Protein AF-A0A521K8D8-F1 (afdb_monomer_lite)

Secondary structure (DSSP, 8-state):
--SS-HHHHHHHHHHHHHHHHHHHHHHTT--HHHHHHHHHHHHHHHHHHHHHHHTT-S-HHHHTT--THHHHHHHHHHHHHHHHHHHHTT--HHHHHHHHHHHHHHHHH--

Sequence (111 aa):
MMILSDTFKEWVTKQEARIWQTLKKERGETSHLLAYTAKLGEEVGELSEQVLARLGYQRESKIMAKGDDELGDECADVILVSLFLAEAAGVDIEKAMIRKMEKLEIRNRES

Radius of gyration: 17.44 Å; chains: 1; bounding box: 42×43×40 Å

Structure (mmCIF, N/CA/C/O backbone):
data_AF-A0A521K8D8-F1
#
_entry.id   AF-A0A521K8D8-F1
#
loop_
_atom_site.group_PDB
_atom_site.id
_atom_site.type_symbol
_atom_site.label_atom_id
_atom_site.label_alt_id
_atom_site.label_comp_id
_atom_site.label_asym_id
_atom_site.label_entity_id
_atom_site.label_seq_id
_atom_site.pdbx_PDB_ins_code
_atom_site.Cartn_x
_atom_site.Cartn_y
_atom_site.Cartn_z
_atom_site.occupancy
_atom_site.B_iso_or_equiv
_atom_site.auth_seq_id
_atom_site.auth_comp_id
_atom_site.auth_asym_id
_atom_site.auth_atom_id
_atom_site.pdbx_PDB_model_num
ATOM 1 N N . MET A 1 1 ? -17.451 7.565 -3.739 1.00 71.38 1 MET A N 1
ATOM 2 C CA . MET A 1 1 ? -16.586 6.814 -4.670 1.00 71.38 1 MET A CA 1
ATOM 3 C C . MET A 1 1 ? -15.980 5.671 -3.887 1.00 71.38 1 MET A C 1
ATOM 5 O O . MET A 1 1 ? -15.495 5.947 -2.799 1.00 71.38 1 MET A O 1
ATOM 9 N N . MET A 1 2 ? -16.066 4.440 -4.389 1.00 79.62 2 MET A N 1
ATOM 10 C CA . MET A 1 2 ? -15.339 3.310 -3.807 1.00 79.62 2 MET A CA 1
ATOM 11 C C . MET A 1 2 ? -14.097 3.045 -4.657 1.00 79.62 2 MET A C 1
ATOM 13 O O . MET A 1 2 ? -14.206 3.009 -5.881 1.00 79.62 2 MET A O 1
ATOM 17 N N . ILE A 1 3 ? -12.935 2.932 -4.019 1.00 86.38 3 ILE A N 1
ATOM 18 C CA . ILE A 1 3 ? -11.637 2.687 -4.665 1.00 86.38 3 ILE A CA 1
ATOM 19 C C . ILE A 1 3 ? -11.303 1.195 -4.620 1.00 86.38 3 ILE A C 1
ATOM 21 O O . ILE A 1 3 ? -10.797 0.647 -5.594 1.00 86.38 3 ILE A O 1
ATOM 25 N N . LEU A 1 4 ? -11.602 0.534 -3.500 1.00 89.12 4 LEU A N 1
ATOM 26 C CA . LEU A 1 4 ? -11.323 -0.885 -3.288 1.00 89.12 4 LEU A CA 1
ATOM 27 C C . LEU A 1 4 ? -12.639 -1.651 -3.167 1.00 89.12 4 LEU A C 1
ATOM 29 O O . LEU A 1 4 ? -13.556 -1.216 -2.469 1.00 89.12 4 LEU A O 1
ATOM 33 N N . SER A 1 5 ? -12.734 -2.808 -3.825 1.00 92.50 5 SER A N 1
ATOM 34 C CA . SER A 1 5 ? -13.910 -3.670 -3.680 1.00 92.50 5 SER A CA 1
ATOM 35 C C . SER A 1 5 ? -13.995 -4.233 -2.260 1.00 92.50 5 SER A C 1
ATOM 37 O O . SER A 1 5 ? -12.975 -4.473 -1.609 1.00 92.50 5 SER A O 1
ATOM 39 N N . ASP A 1 6 ? -15.213 -4.478 -1.777 1.00 91.62 6 ASP A N 1
ATOM 40 C CA . ASP A 1 6 ? -15.416 -5.046 -0.438 1.00 91.62 6 ASP A CA 1
ATOM 41 C C . ASP A 1 6 ? -14.772 -6.431 -0.308 1.00 91.62 6 ASP A C 1
ATOM 43 O O . ASP A 1 6 ? -14.112 -6.716 0.688 1.00 91.62 6 ASP A O 1
ATOM 47 N N . THR A 1 7 ? -14.838 -7.245 -1.366 1.00 93.19 7 THR A N 1
ATOM 48 C CA . THR A 1 7 ? -14.154 -8.544 -1.428 1.00 93.19 7 THR A CA 1
ATOM 49 C C . THR A 1 7 ? -12.642 -8.414 -1.251 1.00 93.19 7 THR A C 1
ATOM 51 O O . THR A 1 7 ? -12.034 -9.225 -0.553 1.00 93.19 7 THR A O 1
ATOM 54 N N . PHE A 1 8 ? -12.022 -7.403 -1.865 1.00 93.06 8 PHE A N 1
ATOM 55 C CA . PHE A 1 8 ? -10.584 -7.194 -1.737 1.00 93.06 8 PHE A CA 1
ATOM 56 C C . PHE A 1 8 ? -10.207 -6.698 -0.339 1.00 93.06 8 PHE A C 1
ATOM 58 O O . PHE A 1 8 ? -9.262 -7.215 0.248 1.00 93.06 8 PHE A O 1
ATOM 65 N N . LYS A 1 9 ? -10.984 -5.774 0.240 1.00 92.44 9 LYS A N 1
ATOM 66 C CA . LYS A 1 9 ? -10.781 -5.307 1.622 1.00 92.44 9 LYS A CA 1
ATOM 67 C C . LYS A 1 9 ? -10.869 -6.458 2.624 1.00 92.44 9 LYS A C 1
ATOM 69 O O . LYS A 1 9 ? -9.967 -6.635 3.434 1.00 92.44 9 LYS A O 1
ATOM 74 N N . GLU A 1 10 ? -11.893 -7.303 2.505 1.00 94.12 10 GLU A N 1
ATOM 75 C CA . GLU A 1 10 ? -12.005 -8.507 3.333 1.00 94.12 10 GLU A CA 1
ATOM 76 C C . GLU A 1 10 ? -10.811 -9.450 3.173 1.00 94.12 10 GLU A C 1
ATOM 78 O O . GLU A 1 10 ? -10.377 -10.076 4.142 1.00 94.12 10 GLU A O 1
ATOM 83 N N . TRP A 1 11 ? -10.303 -9.601 1.948 1.00 96.12 11 TRP A N 1
ATOM 84 C CA . TRP A 1 11 ? -9.128 -10.422 1.696 1.00 96.12 11 TRP A CA 1
ATOM 85 C C . TRP A 1 11 ? -7.887 -9.837 2.376 1.00 96.12 11 TRP A C 1
ATOM 87 O O . TRP A 1 11 ? -7.180 -10.593 3.040 1.00 96.12 11 TRP A O 1
ATOM 97 N N . VAL A 1 12 ? -7.667 -8.518 2.295 1.00 94.88 12 VAL A N 1
ATOM 98 C CA . VAL A 1 12 ? -6.548 -7.826 2.959 1.00 94.88 12 VAL A CA 1
ATOM 99 C C . VAL A 1 12 ? -6.593 -8.068 4.466 1.00 94.88 12 VAL A C 1
ATOM 101 O O . VAL A 1 12 ? -5.625 -8.591 5.009 1.00 94.88 12 VAL A O 1
ATOM 104 N N . THR A 1 13 ? -7.730 -7.810 5.121 1.00 93.12 13 THR A N 1
ATOM 105 C CA . THR A 1 13 ? -7.899 -8.051 6.565 1.00 93.12 13 THR A CA 1
ATOM 106 C C . THR A 1 13 ? -7.633 -9.516 6.936 1.00 93.12 13 THR A C 1
ATOM 108 O O . THR A 1 13 ? -6.969 -9.809 7.930 1.00 93.12 13 THR A O 1
ATOM 111 N N . LYS A 1 14 ? -8.115 -10.475 6.130 1.00 94.12 14 LYS A N 1
ATOM 112 C CA . LYS A 1 14 ? -7.885 -11.911 6.379 1.00 94.12 14 LYS A CA 1
ATOM 113 C C . LYS A 1 14 ? -6.414 -12.305 6.211 1.00 94.12 14 LYS A C 1
ATOM 115 O O . LYS A 1 14 ? -5.921 -13.117 6.997 1.00 94.12 14 LYS A O 1
ATOM 120 N N . GLN A 1 15 ? -5.723 -11.785 5.195 1.00 93.06 15 GLN A N 1
ATOM 121 C CA . GLN A 1 15 ? -4.308 -12.099 4.972 1.00 93.06 15 GLN A CA 1
ATOM 122 C C . GLN A 1 15 ? -3.412 -11.469 6.026 1.00 93.06 15 GLN A C 1
ATOM 124 O O . GLN A 1 15 ? -2.553 -12.160 6.564 1.00 93.06 15 GLN A O 1
ATOM 129 N N . GLU A 1 16 ? -3.650 -10.204 6.354 1.00 92.06 16 GLU A N 1
ATOM 130 C CA . GLU A 1 16 ? -2.945 -9.473 7.403 1.00 92.06 16 GLU A CA 1
ATOM 131 C C . GLU A 1 16 ? -2.975 -10.270 8.716 1.00 92.06 16 GLU A C 1
ATOM 133 O O . GLU A 1 16 ? -1.926 -10.645 9.248 1.00 92.06 16 GLU A O 1
ATOM 138 N N . ALA A 1 17 ? -4.170 -10.694 9.142 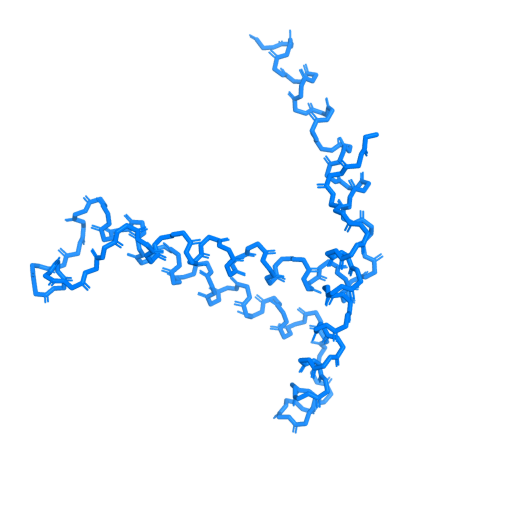1.00 89.31 17 ALA A N 1
ATOM 139 C CA . ALA A 1 17 ? -4.334 -11.477 10.358 1.00 89.31 17 ALA A CA 1
ATOM 140 C C . ALA A 1 17 ? -3.568 -12.810 10.301 1.00 89.31 17 ALA A C 1
ATOM 142 O O . ALA A 1 17 ? -2.986 -13.246 11.295 1.00 89.31 17 ALA A O 1
ATOM 143 N N . ARG A 1 18 ? -3.542 -13.479 9.141 1.00 89.25 18 ARG A N 1
ATOM 144 C CA . ARG A 1 18 ? -2.825 -14.750 8.951 1.00 89.25 18 ARG A CA 1
ATOM 145 C C . ARG A 1 18 ? -1.306 -14.569 8.996 1.00 89.25 18 ARG A C 1
ATOM 147 O O . ARG A 1 18 ? -0.614 -15.361 9.642 1.00 89.25 18 ARG A O 1
ATOM 154 N N . ILE A 1 19 ? -0.795 -13.557 8.303 1.00 86.25 19 ILE A N 1
ATOM 155 C CA . ILE A 1 19 ? 0.633 -13.230 8.250 1.00 86.25 19 ILE A CA 1
ATOM 156 C C . ILE A 1 19 ? 1.110 -12.852 9.649 1.00 86.25 19 ILE A C 1
ATOM 158 O O . ILE A 1 19 ? 2.121 -13.379 10.119 1.00 86.25 19 ILE A O 1
ATOM 162 N N . TRP A 1 20 ? 0.328 -12.053 10.374 1.00 83.62 20 TRP A N 1
ATOM 163 C CA . TRP A 1 20 ? 0.662 -11.657 11.733 1.00 83.62 20 TRP A CA 1
ATOM 164 C C . TRP A 1 20 ? 0.823 -12.828 12.695 1.00 83.62 20 TRP A C 1
ATOM 166 O O . TRP A 1 20 ? 1.776 -12.875 13.473 1.00 83.62 20 TRP A O 1
ATOM 176 N N . GLN A 1 21 ? -0.071 -13.817 12.625 1.00 83.69 21 GLN A N 1
ATOM 177 C CA . GLN A 1 21 ? 0.036 -15.016 13.462 1.00 83.69 21 GLN A CA 1
ATOM 178 C C . GLN A 1 21 ? 1.336 -15.790 13.216 1.00 83.69 21 GLN A C 1
ATOM 180 O O . GLN A 1 21 ? 1.804 -16.505 14.104 1.00 83.69 21 GLN A O 1
ATOM 185 N N . THR A 1 22 ? 1.921 -15.652 12.026 1.00 81.81 22 THR A N 1
ATOM 186 C CA . THR A 1 22 ? 3.219 -16.240 11.678 1.00 81.81 22 THR A CA 1
ATOM 187 C C . THR A 1 22 ? 4.354 -15.364 12.206 1.00 81.81 22 THR A C 1
ATOM 189 O O . THR A 1 22 ? 5.179 -15.836 12.986 1.00 81.81 22 THR A O 1
ATOM 192 N N . LEU A 1 23 ? 4.328 -14.063 11.906 1.00 75.56 23 LEU A N 1
ATOM 193 C CA . LEU A 1 23 ? 5.358 -13.110 12.333 1.00 75.56 23 LEU A CA 1
ATOM 194 C C . LEU A 1 23 ? 5.487 -13.005 13.856 1.00 75.56 23 LEU A C 1
ATOM 196 O O . LEU A 1 23 ? 6.600 -12.931 14.370 1.00 75.56 23 LEU A O 1
ATOM 200 N N . LYS A 1 24 ? 4.377 -13.058 14.600 1.00 77.62 24 LYS A N 1
ATOM 201 C CA . LYS A 1 24 ? 4.386 -13.048 16.070 1.00 77.62 24 LYS A CA 1
ATOM 202 C C . LYS A 1 24 ? 5.127 -14.255 16.656 1.00 77.62 24 LYS A C 1
ATOM 204 O O . LYS A 1 24 ? 5.772 -14.135 17.696 1.00 77.62 24 LYS A O 1
ATOM 209 N N . LYS A 1 25 ? 5.057 -15.419 16.000 1.00 74.56 25 LYS A N 1
ATOM 210 C CA . LYS A 1 25 ? 5.790 -16.622 16.431 1.00 74.56 25 LYS A CA 1
ATOM 211 C C . LYS A 1 25 ? 7.292 -16.489 16.195 1.00 74.56 25 LYS A C 1
ATOM 213 O O . LYS A 1 25 ? 8.068 -16.984 17.002 1.00 74.56 25 LYS A O 1
ATOM 218 N N . GLU A 1 26 ? 7.686 -15.822 15.115 1.00 72.44 26 GLU A N 1
ATOM 219 C CA . GLU A 1 26 ? 9.088 -15.667 14.714 1.00 72.44 26 GLU A CA 1
ATOM 220 C C . GLU A 1 26 ? 9.788 -14.495 15.414 1.00 72.44 26 GLU A C 1
ATOM 222 O O . GLU A 1 26 ? 10.961 -14.596 15.765 1.00 72.44 26 GLU A O 1
ATOM 227 N N . ARG A 1 27 ? 9.078 -13.380 15.630 1.00 69.56 27 ARG A N 1
ATOM 228 C CA . ARG A 1 27 ? 9.643 -12.104 16.109 1.00 69.56 27 ARG A CA 1
ATOM 229 C C . ARG A 1 27 ? 9.226 -11.719 17.537 1.00 69.56 27 ARG A C 1
ATOM 231 O O . ARG A 1 27 ? 9.596 -10.641 18.005 1.00 69.56 27 ARG A O 1
ATOM 238 N N . GLY A 1 28 ? 8.473 -12.567 18.241 1.00 68.56 28 GLY A N 1
ATOM 239 C CA . GLY A 1 28 ? 8.037 -12.319 19.622 1.00 68.56 28 GLY A CA 1
ATOM 240 C C . GLY A 1 28 ? 7.080 -11.125 19.749 1.00 68.56 28 GLY A C 1
ATOM 241 O O . GLY A 1 28 ? 6.248 -10.894 18.876 1.00 68.56 28 GLY A O 1
ATOM 242 N N . GLU A 1 29 ? 7.191 -10.339 20.826 1.00 64.94 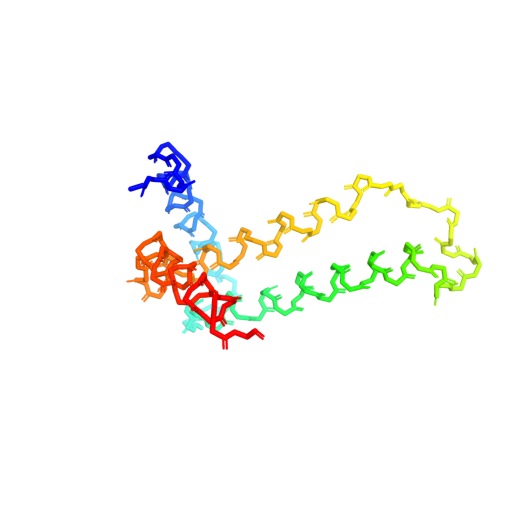29 GLU A N 1
ATOM 243 C CA . GLU A 1 29 ? 6.357 -9.140 21.061 1.00 64.94 29 GLU A CA 1
ATOM 244 C C . GLU A 1 29 ? 6.790 -7.896 20.257 1.00 64.94 29 GLU A C 1
ATOM 246 O O . GLU A 1 29 ? 6.542 -6.758 20.658 1.00 64.94 29 GLU A O 1
ATOM 251 N N . THR A 1 30 ? 7.454 -8.076 19.113 1.00 69.81 30 THR A N 1
ATOM 252 C CA . THR A 1 30 ? 7.787 -6.944 18.237 1.00 69.81 30 THR A CA 1
ATOM 253 C C . THR A 1 30 ? 6.504 -6.2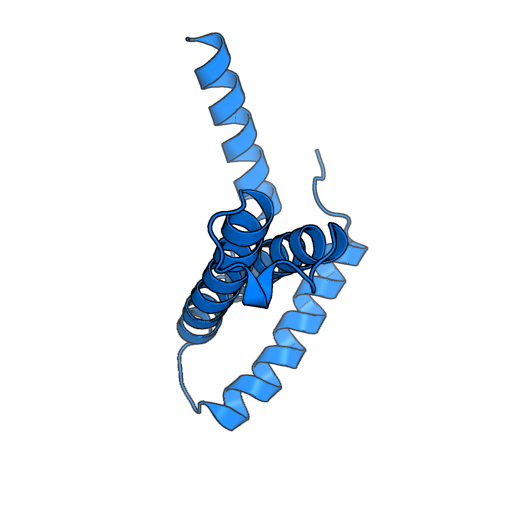31 17.800 1.00 69.81 30 THR A C 1
ATOM 255 O O . THR A 1 30 ? 5.518 -6.883 17.482 1.00 69.81 30 THR A O 1
ATOM 258 N N . SER A 1 31 ? 6.493 -4.893 17.771 1.00 82.06 31 SER A N 1
ATOM 259 C CA . SER A 1 31 ? 5.316 -4.127 17.336 1.00 82.06 31 SER A CA 1
ATOM 260 C C . SER A 1 31 ? 4.901 -4.502 15.910 1.00 82.06 31 SER A C 1
ATOM 262 O O . SER A 1 31 ? 5.730 -4.533 15.000 1.00 82.06 31 SER A O 1
ATOM 264 N N . HIS A 1 32 ? 3.602 -4.726 15.716 1.00 83.44 32 HIS A N 1
ATOM 265 C CA . HIS A 1 32 ? 2.995 -5.073 14.432 1.00 83.44 32 HIS A CA 1
ATOM 266 C C . HIS A 1 32 ? 3.369 -4.075 13.323 1.00 83.44 32 HIS A C 1
ATOM 268 O O . HIS A 1 32 ? 3.762 -4.447 12.219 1.00 83.44 32 HIS A O 1
ATOM 274 N N . LEU A 1 33 ? 3.360 -2.789 13.680 1.00 89.81 33 LEU A N 1
ATOM 275 C CA . LEU A 1 33 ? 3.736 -1.685 12.803 1.00 89.81 33 LEU A CA 1
ATOM 276 C C . LEU A 1 33 ? 5.215 -1.722 12.427 1.00 89.81 33 LEU A C 1
ATOM 278 O O . LEU A 1 33 ? 5.565 -1.415 11.291 1.00 89.81 33 LEU A O 1
ATOM 282 N N . LEU A 1 34 ? 6.088 -2.108 13.361 1.00 90.75 34 LEU A N 1
ATOM 283 C CA . LEU A 1 34 ? 7.524 -2.188 13.101 1.00 90.75 34 LEU A CA 1
ATOM 284 C C . LEU A 1 34 ? 7.835 -3.300 12.095 1.00 90.75 34 LEU A C 1
ATOM 286 O O . LEU A 1 34 ? 8.657 -3.099 11.205 1.00 90.75 34 LEU A O 1
ATOM 290 N N . ALA A 1 35 ? 7.157 -4.446 12.211 1.00 89.81 35 ALA A N 1
ATOM 291 C CA . ALA A 1 35 ? 7.327 -5.557 11.282 1.00 89.81 35 ALA A CA 1
ATOM 292 C C . ALA A 1 35 ? 6.936 -5.161 9.850 1.00 89.81 35 ALA A C 1
ATOM 294 O O . ALA A 1 35 ? 7.746 -5.322 8.938 1.00 89.81 35 ALA A O 1
ATOM 295 N N . TYR A 1 36 ? 5.752 -4.570 9.660 1.00 92.81 36 TYR A N 1
ATOM 296 C CA . TYR A 1 36 ? 5.326 -4.113 8.335 1.00 92.81 36 TYR A CA 1
ATOM 297 C C . TYR A 1 36 ? 6.139 -2.928 7.814 1.00 92.81 36 TYR A C 1
ATOM 299 O O . TYR A 1 36 ? 6.383 -2.852 6.619 1.00 92.81 36 TYR A O 1
ATOM 307 N N . THR A 1 37 ? 6.619 -2.034 8.682 1.00 94.62 37 THR A N 1
ATOM 308 C CA . THR A 1 37 ? 7.510 -0.938 8.261 1.00 94.62 37 THR A CA 1
ATOM 309 C C . THR A 1 37 ? 8.841 -1.478 7.738 1.00 94.62 37 THR A C 1
ATOM 311 O O . THR A 1 37 ? 9.327 -1.013 6.711 1.00 94.62 37 THR A O 1
ATOM 314 N N . ALA A 1 38 ? 9.424 -2.472 8.415 1.00 92.81 38 ALA A N 1
ATOM 315 C CA . ALA A 1 38 ? 10.640 -3.125 7.941 1.00 92.81 38 ALA A CA 1
ATOM 316 C C . ALA A 1 38 ? 10.396 -3.846 6.608 1.00 92.81 38 ALA A C 1
ATOM 318 O O . ALA A 1 38 ? 11.152 -3.634 5.664 1.00 92.81 38 ALA A O 1
ATOM 319 N N . LYS A 1 39 ? 9.302 -4.615 6.511 1.00 93.00 39 LYS A N 1
ATOM 320 C CA . LYS A 1 39 ? 8.937 -5.333 5.284 1.00 93.00 39 LYS A CA 1
ATOM 321 C C . LYS A 1 39 ? 8.683 -4.382 4.113 1.00 93.00 39 LYS A C 1
ATOM 323 O O . LYS A 1 39 ? 9.167 -4.628 3.022 1.00 93.00 39 LYS A O 1
ATOM 328 N N . LEU A 1 40 ? 8.026 -3.247 4.353 1.00 97.06 40 LEU A N 1
ATOM 329 C CA . LEU A 1 40 ? 7.823 -2.214 3.335 1.00 97.06 40 LEU A CA 1
ATOM 330 C C . LEU A 1 40 ? 9.155 -1.675 2.796 1.00 97.06 40 LEU A C 1
ATOM 332 O O . LEU A 1 40 ? 9.273 -1.403 1.606 1.00 97.06 40 LEU A O 1
ATOM 336 N N . GLY A 1 41 ? 10.159 -1.522 3.664 1.00 97.44 41 GLY A N 1
ATOM 337 C CA . GLY A 1 41 ? 11.505 -1.133 3.249 1.00 97.44 41 GLY A CA 1
ATOM 338 C C . GLY A 1 41 ? 12.183 -2.169 2.347 1.00 97.44 41 GLY A C 1
ATOM 339 O O . GLY A 1 41 ? 12.885 -1.775 1.419 1.00 97.44 41 GLY A O 1
ATOM 340 N N . GLU A 1 42 ? 11.954 -3.463 2.598 1.00 96.88 42 GLU A N 1
ATOM 341 C CA . GLU A 1 42 ? 12.428 -4.557 1.738 1.00 96.88 42 GLU A CA 1
ATOM 342 C C . GLU A 1 42 ? 11.782 -4.465 0.344 1.00 96.88 42 GLU A C 1
ATOM 344 O O . GLU A 1 42 ? 12.516 -4.314 -0.630 1.00 96.88 42 GLU A O 1
ATOM 349 N N . GLU A 1 43 ? 10.444 -4.407 0.252 1.00 97.88 43 GLU A N 1
ATOM 350 C CA . GLU A 1 43 ? 9.740 -4.371 -1.050 1.00 97.88 43 GLU A CA 1
ATOM 351 C C . GLU A 1 43 ? 10.104 -3.134 -1.882 1.00 97.88 43 GLU A C 1
ATOM 353 O O . GLU A 1 43 ? 10.264 -3.191 -3.097 1.00 97.88 43 GLU A O 1
ATOM 358 N N . VAL A 1 44 ? 10.283 -1.974 -1.238 1.00 98.12 44 VAL A N 1
ATOM 359 C CA . VAL A 1 44 ? 10.728 -0.761 -1.946 1.00 98.12 44 VAL A CA 1
ATOM 360 C C . VAL A 1 44 ? 12.147 -0.933 -2.499 1.00 98.12 44 VAL A C 1
ATOM 362 O O . VAL A 1 44 ? 12.469 -0.380 -3.556 1.00 98.12 44 VAL A O 1
ATOM 365 N N . GLY A 1 45 ? 13.005 -1.682 -1.803 1.00 95.75 45 GLY A N 1
ATOM 366 C CA . GLY A 1 45 ? 14.342 -2.034 -2.271 1.00 95.75 45 GLY A CA 1
ATOM 367 C C . GLY A 1 45 ? 14.304 -2.948 -3.496 1.00 95.75 45 GLY A C 1
ATOM 368 O O . GLY A 1 45 ? 14.995 -2.665 -4.477 1.00 95.75 45 GLY A O 1
ATOM 369 N N . GLU A 1 46 ? 13.466 -3.983 -3.463 1.00 93.94 46 GLU A N 1
ATOM 370 C CA . GLU A 1 46 ? 13.273 -4.931 -4.569 1.00 93.94 46 GLU A CA 1
ATOM 371 C C . GLU A 1 46 ? 12.675 -4.231 -5.804 1.00 93.94 46 GLU A C 1
ATOM 373 O O . GLU A 1 46 ? 13.254 -4.291 -6.897 1.00 93.94 46 GLU A O 1
ATOM 378 N N . LEU A 1 47 ? 11.649 -3.393 -5.613 1.00 95.06 47 LEU A N 1
ATOM 379 C CA . LEU A 1 47 ? 11.115 -2.511 -6.656 1.00 95.06 47 LEU A CA 1
ATOM 380 C C . LEU A 1 47 ? 12.192 -1.586 -7.244 1.00 95.06 47 LEU A C 1
ATOM 382 O O . LEU A 1 47 ? 12.293 -1.425 -8.464 1.00 95.06 47 LEU A O 1
ATOM 386 N N . SER A 1 48 ? 13.022 -0.978 -6.393 1.00 93.62 48 SER A N 1
ATOM 387 C CA . SER A 1 48 ? 14.118 -0.112 -6.845 1.00 93.62 48 SER A CA 1
ATOM 388 C C . SER A 1 48 ? 15.129 -0.879 -7.701 1.00 93.62 48 SER A C 1
ATOM 390 O O . SER A 1 48 ? 15.624 -0.340 -8.695 1.00 93.62 48 SER A O 1
ATOM 392 N N . GLU A 1 49 ? 15.416 -2.141 -7.366 1.00 89.56 49 GLU A N 1
ATOM 393 C CA . GLU A 1 49 ? 16.284 -2.999 -8.176 1.00 89.56 49 GLU A CA 1
ATOM 394 C C . GLU A 1 49 ? 15.702 -3.227 -9.580 1.00 89.56 49 GLU A C 1
ATOM 396 O O . GLU A 1 49 ? 16.459 -3.124 -10.555 1.00 89.56 49 GLU A O 1
ATOM 401 N N . GLN A 1 50 ? 14.386 -3.451 -9.709 1.00 88.56 50 GLN A N 1
ATOM 402 C CA . GLN A 1 50 ? 13.743 -3.630 -11.023 1.00 88.56 50 GLN A CA 1
ATOM 403 C C . GLN A 1 50 ? 13.681 -2.342 -11.835 1.00 88.56 50 GLN A C 1
ATOM 405 O O . GLN A 1 50 ? 13.909 -2.362 -13.046 1.00 88.56 50 GLN A O 1
ATOM 410 N N . VAL A 1 51 ? 13.441 -1.197 -11.192 1.00 89.50 51 VAL A N 1
ATOM 411 C CA . VAL A 1 51 ? 13.503 0.103 -11.876 1.00 89.50 51 VAL A CA 1
ATOM 412 C C . VAL A 1 51 ? 14.904 0.335 -12.448 1.00 89.50 51 VAL A C 1
ATOM 414 O O . VAL A 1 51 ? 15.042 0.696 -13.617 1.00 89.50 51 VAL A O 1
ATOM 417 N N . LEU A 1 52 ? 15.958 0.077 -11.666 1.00 87.69 52 LEU A N 1
ATOM 418 C CA . LEU A 1 52 ? 17.341 0.200 -12.140 1.00 87.69 52 LEU A CA 1
ATOM 419 C C . LEU A 1 52 ? 17.668 -0.793 -13.261 1.00 87.69 52 LEU A C 1
ATOM 421 O O . LEU A 1 52 ? 18.384 -0.429 -14.197 1.00 87.69 52 LEU A O 1
ATOM 425 N N . ALA A 1 53 ? 17.139 -2.019 -13.190 1.00 83.19 53 ALA A N 1
ATOM 426 C CA . ALA A 1 53 ? 17.258 -3.004 -14.264 1.00 83.19 53 ALA A CA 1
ATOM 427 C C . ALA A 1 53 ? 16.633 -2.481 -15.561 1.00 83.19 53 ALA A C 1
ATOM 429 O O . ALA A 1 53 ? 17.295 -2.465 -16.600 1.00 83.19 53 ALA A O 1
ATOM 430 N N . ARG A 1 54 ? 15.404 -1.960 -15.487 1.00 82.69 54 ARG A N 1
ATOM 431 C CA . ARG A 1 54 ? 14.678 -1.413 -16.641 1.00 82.69 54 ARG A CA 1
ATOM 432 C C . ARG A 1 54 ? 15.356 -0.194 -17.260 1.00 82.69 54 ARG A C 1
ATOM 434 O O . ARG A 1 54 ? 15.282 -0.002 -18.469 1.00 82.69 54 ARG A O 1
ATOM 441 N N . LEU A 1 55 ? 16.031 0.614 -16.448 1.00 83.62 55 LEU A N 1
ATOM 442 C CA . LEU A 1 55 ? 16.804 1.767 -16.913 1.00 83.62 55 LEU A CA 1
ATOM 443 C C . LEU A 1 55 ? 18.202 1.398 -17.445 1.00 83.62 55 LEU A C 1
ATOM 445 O O . LEU A 1 55 ? 18.937 2.282 -17.879 1.00 83.62 55 LEU A O 1
ATOM 449 N N . GLY A 1 56 ? 18.587 0.118 -17.420 1.00 78.06 56 GLY A N 1
ATOM 450 C CA . GLY A 1 56 ? 19.887 -0.339 -17.915 1.00 78.06 56 GLY A CA 1
ATOM 451 C C . GLY A 1 56 ? 21.069 0.025 -17.010 1.00 78.06 56 GLY A C 1
ATOM 452 O O . GLY A 1 56 ? 22.213 -0.024 -17.452 1.00 78.06 56 GLY A O 1
ATOM 453 N N . TYR A 1 57 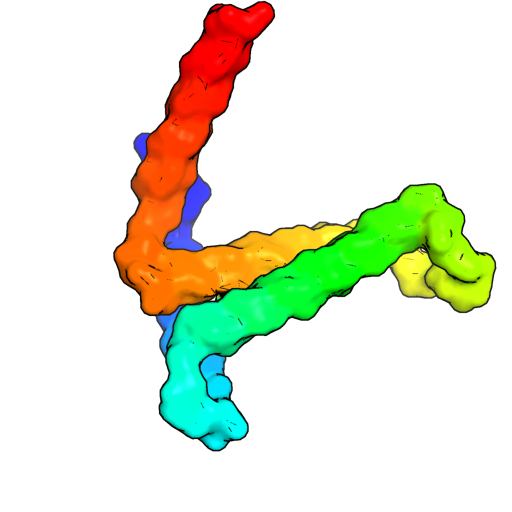? 20.825 0.371 -15.741 1.00 76.94 57 TYR A N 1
ATOM 454 C CA . TYR A 1 57 ? 21.872 0.717 -14.767 1.00 76.94 57 TYR A CA 1
ATOM 455 C C . TYR A 1 57 ? 22.436 -0.499 -14.011 1.00 76.94 57 TYR A C 1
ATOM 457 O O . TYR A 1 57 ? 23.200 -0.344 -13.056 1.00 76.94 57 TYR A O 1
ATOM 465 N N . GLN A 1 58 ? 22.086 -1.720 -14.423 1.00 67.19 58 GLN A N 1
ATOM 466 C CA . GLN A 1 58 ? 22.673 -2.942 -13.878 1.00 67.19 58 GLN A CA 1
ATOM 467 C C . GLN A 1 58 ? 23.912 -3.391 -14.665 1.00 67.19 58 GLN A C 1
ATOM 469 O O . GLN A 1 58 ? 24.074 -3.092 -15.844 1.00 67.19 58 GLN A O 1
ATOM 474 N N . ARG A 1 59 ? 24.805 -4.141 -14.005 1.00 62.16 59 ARG A N 1
ATOM 475 C CA . ARG A 1 59 ? 25.953 -4.779 -14.674 1.00 62.16 59 ARG A CA 1
ATOM 476 C C . ARG A 1 59 ? 25.448 -5.741 -15.754 1.00 62.16 59 ARG A C 1
ATOM 478 O O . ARG A 1 59 ? 24.499 -6.474 -15.494 1.00 62.16 59 ARG A O 1
ATOM 485 N N . GLU A 1 60 ? 26.125 -5.799 -16.903 1.00 60.88 60 GLU A N 1
ATOM 486 C CA . GLU A 1 60 ? 25.753 -6.635 -18.065 1.00 60.88 60 GLU A CA 1
ATOM 487 C C . GLU A 1 60 ? 25.437 -8.098 -17.709 1.00 60.88 60 GLU A C 1
ATOM 489 O O . GLU A 1 60 ? 24.538 -8.699 -18.292 1.00 60.88 60 GLU A O 1
ATOM 494 N N . SER A 1 61 ? 26.094 -8.654 -16.685 1.00 61.25 61 SER A N 1
ATOM 495 C CA . SER A 1 61 ? 25.839 -10.013 -16.192 1.00 61.25 61 SER A CA 1
ATOM 496 C C . SER A 1 61 ? 24.458 -10.235 -15.554 1.00 61.25 61 SER A C 1
ATOM 498 O O . SER A 1 61 ? 24.055 -11.386 -15.416 1.00 61.25 61 SER A O 1
ATOM 500 N N . LYS A 1 62 ? 23.729 -9.175 -15.171 1.00 57.22 62 LYS A N 1
ATOM 501 C CA . LYS A 1 62 ? 22.354 -9.240 -14.639 1.00 57.22 62 LYS A CA 1
ATOM 502 C C . LYS A 1 62 ? 21.268 -8.872 -15.667 1.00 57.22 62 LYS A C 1
ATOM 504 O O . LYS A 1 62 ? 20.106 -9.189 -15.445 1.00 57.22 62 LYS A O 1
ATOM 509 N N . ILE A 1 63 ? 21.629 -8.247 -16.794 1.00 56.34 63 ILE A N 1
ATOM 510 C CA . ILE A 1 63 ? 20.679 -7.763 -17.824 1.00 56.34 63 ILE A CA 1
ATOM 511 C C . ILE A 1 63 ? 19.972 -8.928 -18.544 1.00 56.34 63 ILE A C 1
ATOM 513 O O . ILE A 1 63 ? 18.857 -8.788 -19.030 1.00 56.34 63 ILE A O 1
ATOM 517 N N . MET A 1 64 ? 20.598 -10.106 -18.575 1.00 51.31 64 MET A N 1
ATOM 518 C CA . MET A 1 64 ? 20.142 -11.277 -19.335 1.00 51.31 64 MET A CA 1
ATOM 519 C C . MET A 1 64 ? 18.978 -12.065 -18.697 1.00 51.31 64 MET A C 1
ATOM 521 O O . MET A 1 64 ? 18.673 -13.149 -19.188 1.00 51.31 64 MET A O 1
ATOM 525 N N . ALA A 1 65 ? 18.344 -11.586 -17.616 1.00 53.31 65 ALA A N 1
ATOM 526 C CA . ALA A 1 65 ? 17.469 -12.442 -16.802 1.00 53.31 65 ALA A CA 1
ATOM 527 C C . ALA A 1 65 ? 16.061 -11.926 -16.456 1.00 53.31 65 ALA A C 1
ATOM 529 O O . ALA A 1 65 ? 15.320 -12.711 -15.878 1.00 53.31 65 ALA A O 1
ATOM 530 N N . LYS A 1 66 ? 15.660 -10.685 -16.765 1.00 53.22 66 LYS A N 1
ATOM 531 C CA . LYS A 1 66 ? 14.429 -10.118 -16.173 1.00 53.22 66 LYS A CA 1
ATOM 532 C C . LYS A 1 66 ? 13.517 -9.443 -17.200 1.00 53.22 66 LYS A C 1
ATOM 534 O O . LYS A 1 66 ? 13.953 -8.550 -17.925 1.00 53.22 66 LYS A O 1
ATOM 539 N N . GLY A 1 67 ? 12.274 -9.918 -17.288 1.00 56.09 67 GLY A N 1
ATOM 540 C CA . GLY A 1 67 ? 11.218 -9.384 -18.159 1.00 56.09 67 GLY A CA 1
ATOM 541 C C . GLY A 1 67 ? 10.349 -8.322 -17.469 1.00 56.09 67 GLY A C 1
ATOM 542 O O . GLY A 1 67 ? 10.464 -8.111 -16.266 1.00 56.09 67 GLY A O 1
ATOM 543 N N . ASP A 1 68 ? 9.462 -7.669 -18.231 1.00 59.59 68 ASP A N 1
ATOM 544 C CA . ASP A 1 68 ? 8.548 -6.613 -17.742 1.00 59.59 68 ASP A CA 1
ATOM 545 C C . ASP A 1 68 ? 7.600 -7.078 -16.616 1.00 59.59 68 ASP A C 1
ATOM 547 O O . ASP A 1 68 ? 7.150 -6.242 -15.831 1.00 59.59 68 ASP A O 1
ATOM 551 N N . ASP A 1 69 ? 7.343 -8.387 -16.508 1.00 67.75 69 ASP A N 1
ATOM 552 C CA . ASP A 1 69 ? 6.462 -8.983 -15.493 1.00 67.75 69 ASP A CA 1
ATOM 553 C C . ASP A 1 69 ? 6.966 -8.737 -14.059 1.00 67.75 69 ASP A C 1
ATOM 555 O O . ASP A 1 69 ? 6.171 -8.463 -13.164 1.00 67.75 69 ASP A O 1
ATOM 559 N N . GLU A 1 70 ? 8.285 -8.702 -13.841 1.00 81.38 70 GLU A N 1
ATOM 560 C CA . GLU A 1 70 ? 8.851 -8.558 -12.493 1.00 81.38 70 GLU A CA 1
ATOM 561 C C . GLU A 1 70 ? 8.640 -7.155 -11.912 1.00 81.38 70 GLU A C 1
ATOM 563 O O . GLU A 1 70 ? 8.419 -7.006 -10.720 1.00 81.38 70 GLU A O 1
ATOM 568 N N . LEU A 1 71 ? 8.640 -6.100 -12.734 1.00 89.00 71 LEU A N 1
ATOM 569 C CA . LEU A 1 71 ? 8.378 -4.746 -12.229 1.00 89.00 71 LEU A CA 1
ATOM 570 C C . LEU A 1 71 ? 6.939 -4.604 -11.711 1.00 89.00 71 LEU A C 1
ATOM 572 O O . LEU A 1 71 ? 6.696 -3.884 -10.741 1.00 89.00 71 LEU A O 1
ATOM 576 N N . GLY A 1 72 ? 5.993 -5.250 -12.398 1.00 91.31 72 GLY A N 1
ATOM 577 C CA . GLY A 1 72 ? 4.586 -5.267 -12.012 1.00 91.31 72 GLY A CA 1
ATOM 578 C C . GLY A 1 72 ? 4.369 -5.960 -10.670 1.00 91.31 72 GLY A C 1
ATOM 579 O O . GLY A 1 72 ? 3.657 -5.413 -9.825 1.00 91.31 72 GLY A O 1
ATOM 580 N N . ASP A 1 73 ? 5.030 -7.099 -10.468 1.00 93.88 73 ASP A N 1
ATOM 581 C CA . ASP A 1 73 ? 4.966 -7.870 -9.225 1.00 93.88 73 ASP A CA 1
ATOM 582 C C . ASP A 1 73 ? 5.515 -7.059 -8.041 1.00 93.88 73 ASP A C 1
ATOM 584 O O . ASP A 1 73 ? 4.799 -6.847 -7.064 1.00 93.88 73 ASP A O 1
ATOM 588 N N . GLU A 1 74 ? 6.692 -6.443 -8.179 1.00 95.56 74 GLU A N 1
ATOM 589 C CA . GLU A 1 74 ? 7.266 -5.618 -7.103 1.00 95.56 74 GLU A CA 1
ATOM 590 C C . GLU A 1 74 ? 6.425 -4.369 -6.788 1.00 95.56 74 GLU A C 1
ATOM 592 O O . GLU A 1 74 ? 6.335 -3.907 -5.647 1.00 95.56 74 GLU A O 1
ATOM 597 N N . CYS A 1 75 ? 5.768 -3.790 -7.801 1.00 96.19 75 CYS A N 1
ATOM 598 C CA . CYS A 1 75 ? 4.819 -2.701 -7.569 1.00 96.19 75 CYS A CA 1
ATOM 599 C C . CYS A 1 75 ? 3.618 -3.187 -6.751 1.00 96.19 75 CYS A C 1
ATOM 601 O O . CYS A 1 75 ? 3.143 -2.467 -5.865 1.00 96.19 75 CYS A O 1
ATOM 603 N N . ALA A 1 76 ? 3.110 -4.384 -7.053 1.00 96.06 76 ALA A N 1
ATOM 604 C CA . ALA A 1 76 ? 2.010 -4.982 -6.315 1.00 96.06 76 ALA A CA 1
ATOM 605 C C . ALA A 1 76 ? 2.419 -5.293 -4.869 1.00 96.06 76 ALA A C 1
ATOM 607 O O . ALA A 1 76 ? 1.646 -4.982 -3.960 1.00 96.06 76 ALA A O 1
ATOM 608 N N . ASP A 1 77 ? 3.632 -5.795 -4.640 1.00 96.62 77 ASP A N 1
ATOM 609 C CA . ASP A 1 77 ? 4.142 -6.109 -3.303 1.00 96.62 77 ASP A CA 1
ATOM 610 C C . ASP A 1 77 ? 4.258 -4.857 -2.425 1.00 96.62 77 ASP A C 1
ATOM 612 O O . ASP A 1 77 ? 3.716 -4.824 -1.313 1.00 96.62 77 ASP A O 1
ATOM 616 N N . VAL A 1 78 ? 4.812 -3.758 -2.952 1.00 98.12 78 VAL A N 1
ATOM 617 C CA . VAL A 1 78 ? 4.843 -2.464 -2.240 1.00 98.12 78 VAL A CA 1
ATOM 618 C C . VAL A 1 78 ? 3.435 -1.987 -1.871 1.00 98.12 78 VAL A C 1
ATOM 620 O O . VAL A 1 78 ? 3.204 -1.514 -0.749 1.00 98.12 78 VAL A O 1
ATOM 623 N N . ILE A 1 79 ? 2.472 -2.103 -2.791 1.00 97.25 79 ILE A N 1
ATOM 624 C CA . ILE A 1 79 ? 1.079 -1.705 -2.545 1.00 97.25 79 ILE A CA 1
ATOM 625 C C . ILE A 1 79 ? 0.446 -2.596 -1.472 1.00 97.25 79 ILE A C 1
ATOM 627 O O . ILE A 1 79 ? -0.175 -2.080 -0.542 1.00 97.25 79 ILE A O 1
ATOM 631 N N . LEU A 1 80 ? 0.611 -3.915 -1.564 1.00 96.44 80 LEU A N 1
ATOM 632 C CA . LEU A 1 80 ? 0.036 -4.874 -0.622 1.00 96.44 80 LEU A CA 1
ATOM 633 C C . LEU A 1 80 ? 0.588 -4.687 0.788 1.00 96.44 80 LEU A C 1
ATOM 635 O O . LEU A 1 80 ? -0.189 -4.598 1.739 1.00 96.44 80 LEU A O 1
ATOM 639 N N . VAL A 1 81 ? 1.903 -4.538 0.938 1.00 96.12 81 VAL A N 1
ATOM 640 C CA . VAL A 1 81 ? 2.512 -4.299 2.253 1.00 96.12 81 VAL A CA 1
ATOM 641 C C . VAL A 1 81 ? 2.086 -2.945 2.823 1.00 96.12 81 VAL A C 1
ATOM 643 O O . VAL A 1 81 ? 1.827 -2.838 4.023 1.00 96.12 81 VAL A O 1
ATOM 646 N N . SER A 1 82 ? 1.907 -1.926 1.977 1.00 97.00 82 SER A N 1
ATOM 647 C CA . SER A 1 82 ? 1.338 -0.639 2.402 1.00 97.00 82 SER A CA 1
ATOM 648 C C . SER A 1 82 ? -0.103 -0.778 2.908 1.00 97.00 82 SER A C 1
ATOM 650 O O . SER A 1 82 ? -0.475 -0.135 3.893 1.00 97.00 82 SER A O 1
ATOM 652 N N . LEU A 1 83 ? -0.915 -1.630 2.271 1.00 96.38 83 LEU A N 1
ATOM 653 C CA . LEU A 1 83 ? -2.280 -1.930 2.715 1.00 96.38 83 LEU A CA 1
ATOM 654 C C . LEU A 1 83 ? -2.288 -2.693 4.044 1.00 96.38 83 LEU A C 1
ATOM 656 O O . LEU A 1 83 ? -3.051 -2.326 4.935 1.00 96.38 83 LEU A O 1
ATOM 660 N N . PHE A 1 84 ? -1.414 -3.688 4.219 1.00 95.06 84 PHE A N 1
ATOM 661 C CA . PHE A 1 84 ? -1.279 -4.407 5.492 1.00 95.06 84 PHE A CA 1
ATOM 662 C C . PHE A 1 84 ? -0.830 -3.484 6.625 1.00 95.06 84 PHE A C 1
ATOM 664 O O . PHE A 1 84 ? -1.388 -3.535 7.718 1.00 95.06 84 PHE A O 1
ATOM 671 N N . LEU A 1 85 ? 0.115 -2.577 6.362 1.00 95.12 85 LEU A N 1
ATOM 672 C CA . LEU A 1 85 ? 0.532 -1.570 7.336 1.00 95.12 85 LEU A CA 1
ATOM 673 C C . LEU A 1 85 ? -0.625 -0.640 7.730 1.00 95.12 85 LEU A C 1
ATOM 675 O O . LEU A 1 85 ? -0.778 -0.319 8.909 1.00 95.12 85 LEU A O 1
ATOM 679 N N . ALA A 1 86 ? -1.435 -0.200 6.763 1.00 95.44 86 ALA A N 1
ATOM 680 C CA . ALA A 1 86 ? -2.596 0.645 7.031 1.00 95.44 86 ALA A CA 1
ATOM 681 C C . ALA A 1 86 ? -3.648 -0.084 7.883 1.00 95.44 86 ALA A C 1
ATOM 683 O O . ALA A 1 86 ? -4.140 0.491 8.856 1.00 95.44 86 ALA A O 1
ATOM 684 N N . GLU A 1 87 ? -3.933 -1.348 7.564 1.00 94.12 87 GLU A N 1
ATOM 685 C CA . GLU A 1 87 ? -4.846 -2.202 8.331 1.00 94.12 87 GLU A CA 1
ATOM 686 C C . GLU A 1 87 ? -4.337 -2.407 9.766 1.00 94.12 87 GLU A C 1
ATOM 688 O O . GLU A 1 87 ? -5.057 -2.130 10.727 1.00 94.12 87 GLU A O 1
ATOM 693 N N . ALA A 1 88 ? -3.059 -2.767 9.934 1.00 91.44 88 ALA A N 1
ATOM 694 C CA . ALA A 1 88 ? -2.425 -2.936 11.242 1.00 91.44 88 ALA A CA 1
ATOM 695 C C . ALA A 1 88 ? -2.417 -1.643 12.082 1.00 91.44 88 ALA A C 1
ATOM 697 O O . ALA A 1 88 ? -2.418 -1.693 13.314 1.00 91.44 88 ALA A O 1
ATOM 698 N N . ALA A 1 89 ? -2.417 -0.477 11.427 1.00 92.50 89 ALA A N 1
ATOM 699 C CA . ALA A 1 89 ? -2.514 0.836 12.060 1.00 92.50 89 ALA A CA 1
ATOM 700 C C . ALA A 1 89 ? -3.959 1.290 12.343 1.00 92.50 89 ALA A C 1
ATOM 702 O O . ALA A 1 89 ? -4.150 2.358 12.930 1.00 92.50 89 ALA A O 1
ATOM 703 N N . GLY A 1 90 ? -4.973 0.523 11.927 1.00 93.81 90 GLY A N 1
ATOM 704 C CA . GLY A 1 90 ? -6.383 0.906 12.041 1.00 93.81 90 GLY A CA 1
ATOM 705 C C . GLY A 1 90 ? -6.757 2.105 11.163 1.00 93.81 90 GLY A C 1
ATOM 706 O O . GLY A 1 90 ? -7.639 2.893 11.516 1.00 93.81 90 GLY A O 1
ATOM 707 N N . VAL A 1 91 ? -6.058 2.296 10.043 1.00 94.75 91 VAL A N 1
ATOM 708 C CA . VAL A 1 91 ? -6.290 3.402 9.113 1.00 94.75 91 VAL A CA 1
ATOM 709 C C . VAL A 1 91 ? -7.323 2.993 8.069 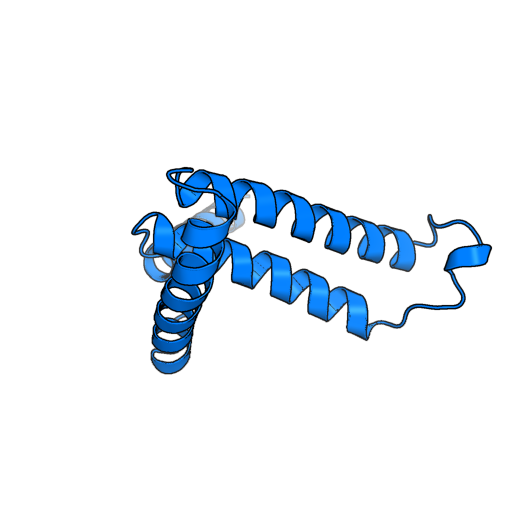1.00 94.75 91 VAL A C 1
ATOM 711 O O . VAL A 1 91 ? -7.095 2.092 7.271 1.00 94.75 91 VAL A O 1
ATOM 714 N N . ASP A 1 92 ? -8.418 3.750 7.987 1.00 94.31 92 ASP A N 1
ATOM 715 C CA . ASP A 1 92 ? -9.335 3.710 6.841 1.00 94.31 92 ASP A CA 1
ATOM 716 C C . ASP A 1 92 ? -8.631 4.291 5.602 1.00 94.31 92 ASP A C 1
ATOM 718 O O . ASP A 1 92 ? -8.643 5.507 5.346 1.00 94.31 92 ASP A O 1
ATOM 722 N N . ILE A 1 93 ? -7.941 3.407 4.878 1.00 94.31 93 ILE A N 1
ATOM 723 C CA . ILE A 1 93 ? -7.088 3.764 3.746 1.00 94.31 93 ILE A CA 1
ATOM 724 C C . ILE A 1 93 ? -7.897 4.321 2.577 1.00 94.31 93 ILE A C 1
ATOM 726 O O . ILE A 1 93 ? -7.466 5.276 1.936 1.00 94.31 93 ILE A O 1
ATOM 730 N N . GLU A 1 94 ? -9.103 3.809 2.345 1.00 93.25 94 GLU A N 1
ATOM 731 C CA . GLU A 1 94 ? -9.984 4.262 1.271 1.00 93.25 94 GLU A CA 1
ATOM 732 C C . GLU A 1 94 ? -10.386 5.724 1.490 1.00 93.25 94 GLU A C 1
ATOM 734 O O . GLU A 1 94 ? -10.158 6.585 0.634 1.00 93.25 94 GLU A O 1
ATOM 739 N N . LYS A 1 95 ? -10.866 6.052 2.693 1.00 94.38 95 LYS A N 1
ATOM 740 C CA . LYS A 1 95 ? -11.190 7.435 3.055 1.00 94.38 95 LYS A CA 1
ATOM 741 C C . LYS A 1 95 ? -9.947 8.327 3.067 1.00 94.38 95 LYS A C 1
ATOM 743 O O . LYS A 1 95 ? -10.039 9.516 2.754 1.00 94.38 95 LYS A O 1
ATOM 748 N N . ALA A 1 96 ? -8.782 7.803 3.453 1.00 95.31 96 ALA A N 1
ATOM 749 C CA . ALA A 1 96 ? -7.528 8.553 3.413 1.00 95.31 96 ALA A CA 1
ATOM 750 C C . ALA A 1 96 ? -7.081 8.890 1.984 1.00 95.31 96 ALA A C 1
ATOM 752 O O . ALA A 1 96 ? -6.665 10.031 1.752 1.00 95.31 96 ALA A O 1
ATOM 753 N N . MET A 1 97 ? -7.219 7.943 1.054 1.00 94.62 97 MET A N 1
ATOM 754 C CA . MET A 1 97 ? -6.895 8.091 -0.365 1.00 94.62 97 MET A CA 1
ATOM 755 C C . MET A 1 97 ? -7.819 9.092 -1.051 1.00 94.62 97 MET A C 1
ATOM 757 O O . MET A 1 97 ? -7.318 10.034 -1.661 1.00 94.62 97 MET A O 1
ATOM 761 N N . ILE A 1 98 ? -9.141 8.983 -0.859 1.00 94.75 98 ILE A N 1
ATOM 762 C CA . ILE A 1 98 ? -10.126 9.933 -1.415 1.00 94.75 98 ILE A CA 1
ATOM 763 C C . ILE A 1 98 ? -9.757 11.374 -1.033 1.00 94.75 98 ILE A C 1
ATOM 765 O O . ILE A 1 98 ? -9.565 12.222 -1.903 1.00 94.75 98 ILE A O 1
ATOM 769 N N . ARG A 1 99 ? -9.520 11.632 0.263 1.00 94.94 99 ARG A N 1
ATOM 770 C CA . ARG A 1 99 ? -9.107 12.963 0.749 1.00 94.94 99 ARG A CA 1
ATOM 771 C C . ARG A 1 99 ? -7.797 13.459 0.131 1.00 94.94 99 ARG A C 1
ATOM 773 O O . ARG A 1 99 ? -7.548 14.663 0.110 1.00 94.94 99 ARG A O 1
ATOM 780 N N . LYS A 1 100 ? -6.887 12.560 -0.251 1.00 94.44 100 LYS A N 1
ATOM 781 C CA . LYS A 1 100 ? -5.601 12.923 -0.866 1.00 94.44 100 LYS A CA 1
ATOM 782 C C . LYS A 1 100 ? -5.752 13.224 -2.348 1.00 94.44 100 LYS A C 1
ATOM 784 O O . LYS A 1 100 ? -5.194 14.223 -2.791 1.00 94.44 100 LYS A O 1
ATOM 789 N N . MET A 1 101 ? -6.541 12.432 -3.067 1.00 94.75 101 MET A N 1
ATOM 790 C CA . MET A 1 101 ? -6.872 12.673 -4.471 1.00 94.75 101 MET A CA 1
ATOM 791 C C . MET A 1 101 ? -7.563 14.029 -4.646 1.00 94.75 101 MET A C 1
ATOM 793 O O . MET A 1 101 ? -7.093 14.846 -5.430 1.00 94.75 101 MET A O 1
ATOM 797 N N . GLU A 1 102 ? -8.572 14.336 -3.823 1.00 94.75 102 GLU A N 1
ATOM 798 C CA . GLU A 1 102 ? -9.261 15.638 -3.844 1.00 94.75 102 GLU A CA 1
ATOM 799 C C . GLU A 1 102 ? -8.286 16.813 -3.651 1.00 94.75 102 GLU A C 1
ATOM 801 O O . GLU A 1 102 ? -8.338 17.811 -4.369 1.00 94.75 102 GLU A O 1
ATOM 806 N N . LYS A 1 103 ? -7.342 16.688 -2.708 1.00 94.75 103 LYS A N 1
ATOM 807 C CA . LYS A 1 103 ? -6.311 17.713 -2.474 1.00 94.75 103 LYS A CA 1
ATOM 808 C C . LYS A 1 103 ? -5.360 17.883 -3.659 1.00 94.75 103 LYS A C 1
ATOM 810 O O . LYS A 1 103 ? -4.928 19.004 -3.916 1.00 94.75 103 LYS A O 1
ATOM 815 N N . LEU A 1 104 ? -5.007 16.795 -4.344 1.00 94.75 104 LEU A N 1
ATOM 816 C CA . LEU A 1 104 ? -4.152 16.841 -5.532 1.00 94.75 104 LEU 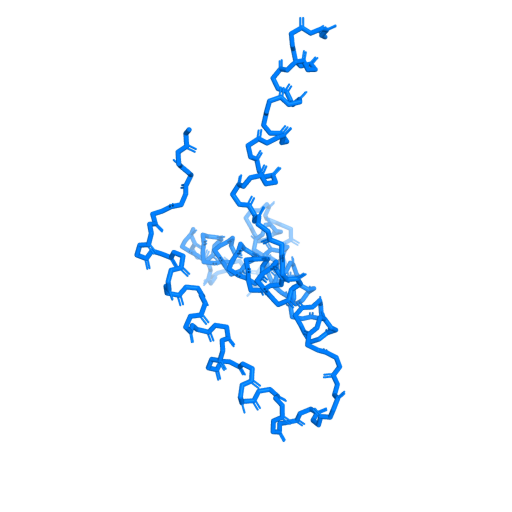A CA 1
ATOM 817 C C . LEU A 1 104 ? -4.871 17.512 -6.706 1.00 94.75 104 LEU A C 1
ATOM 819 O O . LEU A 1 104 ? -4.282 18.361 -7.367 1.00 94.75 104 LEU A O 1
ATOM 823 N N . GLU A 1 105 ? -6.151 17.206 -6.918 1.00 94.50 105 GLU A N 1
ATOM 824 C CA . GLU A 1 105 ? -6.958 17.859 -7.953 1.00 94.50 105 GLU A CA 1
ATOM 825 C C . GLU A 1 105 ? -7.105 19.363 -7.717 1.00 94.50 105 GLU A C 1
ATOM 827 O O . GLU A 1 105 ? -7.008 20.145 -8.659 1.00 94.50 105 GLU A O 1
ATOM 832 N N . ILE A 1 106 ? -7.324 19.784 -6.466 1.00 94.44 106 ILE A N 1
ATOM 833 C CA . ILE A 1 106 ? -7.381 21.208 -6.110 1.00 94.44 106 ILE A CA 1
ATOM 834 C C . ILE A 1 106 ? -6.045 21.883 -6.433 1.00 94.44 106 ILE A C 1
ATOM 836 O O . ILE A 1 106 ? -6.032 22.865 -7.168 1.00 94.44 106 ILE A O 1
ATOM 840 N N . ARG A 1 107 ? -4.924 21.310 -5.972 1.00 93.12 107 ARG A N 1
ATOM 841 C CA . ARG A 1 107 ? -3.582 21.859 -6.217 1.00 93.12 107 ARG A CA 1
ATOM 842 C C . ARG A 1 107 ? -3.280 22.028 -7.707 1.00 93.12 107 ARG A C 1
ATOM 844 O O . ARG A 1 107 ? -2.728 23.050 -8.099 1.00 93.12 107 ARG A O 1
ATOM 851 N N . ASN A 1 108 ? -3.646 21.045 -8.526 1.00 90.50 108 ASN A N 1
ATOM 852 C CA . ASN A 1 108 ? -3.385 21.077 -9.965 1.00 90.50 108 ASN A CA 1
ATOM 853 C C . ASN A 1 108 ? -4.262 22.087 -10.718 1.00 90.50 108 ASN A C 1
ATOM 855 O O . ASN A 1 108 ? -3.889 22.500 -11.806 1.00 90.50 108 ASN A O 1
ATOM 859 N N . ARG A 1 109 ? -5.422 22.476 -10.172 1.00 89.06 109 ARG A N 1
ATOM 860 C CA . ARG A 1 109 ? -6.254 23.551 -10.741 1.00 89.06 109 ARG A CA 1
ATOM 861 C C . ARG A 1 109 ? -5.738 24.950 -10.399 1.00 89.06 109 ARG A C 1
ATOM 863 O O . ARG A 1 109 ? -6.095 25.902 -11.081 1.00 89.06 109 ARG A O 1
ATOM 870 N N . GLU A 1 110 ? -4.956 25.069 -9.329 1.00 82.38 110 GLU A N 1
ATOM 871 C CA . GLU A 1 110 ? -4.391 26.330 -8.830 1.00 82.38 110 GLU A CA 1
ATOM 872 C C . GLU A 1 110 ? -2.964 26.604 -9.343 1.00 82.38 110 GLU A C 1
ATOM 874 O O . GLU A 1 110 ? -2.418 27.669 -9.056 1.00 82.38 110 GLU A O 1
ATOM 879 N N . SER A 1 111 ? -2.363 25.654 -10.073 1.00 66.25 111 SER A N 1
ATOM 880 C CA . SER A 1 111 ? -1.016 25.742 -10.667 1.00 66.25 111 SER A CA 1
ATOM 881 C C . SER A 1 111 ? -1.091 26.003 -12.167 1.00 66.25 111 SER A C 1
ATOM 883 O O . SER A 1 111 ? -0.207 26.730 -12.670 1.00 66.25 111 SER A O 1
#

pLDDT: mean 86.38, std 12.26, range [51.31, 98.12]

Foldseek 3Di:
DFPDDPVVLVVLLVVLVVVVVVCCVVPPPPQSLVVLVVQLVVLVVQLVVVVCLVVVVDDPVPVPDDDPVSNVVSVVSNVSSVSSSCVSVVHPVRVVVVVVVVVVVVVVVVD